Protein AF-A0A0N4XM49-F1 (afdb_monomer_lite)

pLDDT: mean 88.34, std 18.48, range [40.16, 98.62]

Radius of gyration: 13.95 Å; chains: 1; bounding box: 31×23×39 Å

Organism: Nippostrongylus brasiliensis (NCBI:txid27835)

InterPro domains:
  IPR002241 Glycoside hydrolase, family 27 [PF16499] (3-87)
  IPR002241 Glycoside hydrolase, family 27 [PR00740] (27-48)
  IPR002241 Glycoside hydrolase, family 27 [PR00740] (61-78)
  IPR002241 Glycoside hydrolase, family 27 [PTHR11452] (6-85)
  IPR013785 Aldolase-type TIM barrel [G3DSA:3.20.20.70] (1-101)
  IPR017853 Glycoside hydrolase superfamily [SSF51445] (4-85)

Secondary structure (DSSP, 8-state):
--SSB-TTT--B---TTT-TTHHHHHHHHHHTTT---EEEEESSSB-TTSSB--TTTHHHHHHHHHHTT--EEEEE-TT--GGGS--S-TTSTHHHHTT--

Structure (mmCIF, N/CA/C/O backbone):
data_AF-A0A0N4XM49-F1
#
_entry.id   AF-A0A0N4XM49-F1
#
loop_
_atom_site.group_PDB
_atom_site.id
_atom_site.type_symbol
_atom_site.label_atom_id
_atom_site.label_alt_id
_atom_site.label_comp_id
_atom_site.label_asym_id
_atom_site.label_entity_id
_atom_site.label_seq_id
_atom_site.pdbx_PDB_ins_code
_atom_site.Cartn_x
_atom_site.Cartn_y
_atom_site.Cartn_z
_atom_site.occupancy
_atom_site.B_iso_or_equiv
_atom_site.auth_seq_id
_atom_site.auth_comp_id
_atom_site.auth_asym_id
_atom_site.auth_atom_id
_atom_site.pdbx_PDB_model_num
ATOM 1 N N . MET A 1 1 ? 3.983 3.646 4.572 1.00 89.88 1 MET A N 1
ATOM 2 C CA . MET A 1 1 ? 4.697 2.397 4.238 1.00 89.88 1 MET A CA 1
ATOM 3 C C . MET A 1 1 ? 6.154 2.516 4.642 1.00 89.88 1 MET A C 1
ATOM 5 O O . MET A 1 1 ? 6.647 3.638 4.729 1.00 89.88 1 MET A O 1
ATOM 9 N N . GLY A 1 2 ? 6.808 1.391 4.924 1.00 94.31 2 GLY A N 1
ATOM 10 C CA . GLY A 1 2 ? 8.242 1.315 5.186 1.00 94.31 2 GLY A CA 1
ATOM 11 C C . GLY A 1 2 ? 9.067 1.522 3.913 1.00 94.31 2 GLY A C 1
ATOM 12 O O . GLY A 1 2 ? 8.561 1.401 2.801 1.00 94.31 2 GLY A O 1
ATOM 13 N N . ARG A 1 3 ? 10.355 1.850 4.071 1.00 96.31 3 ARG A N 1
ATOM 14 C CA . ARG A 1 3 ? 11.277 2.110 2.944 1.00 96.31 3 ARG A CA 1
ATOM 15 C C . ARG A 1 3 ? 11.764 0.852 2.220 1.00 96.31 3 ARG A C 1
ATOM 17 O O . ARG A 1 3 ? 12.472 0.965 1.228 1.00 96.31 3 ARG A O 1
ATOM 24 N N . GLN A 1 4 ? 11.431 -0.323 2.733 1.00 96.69 4 GLN A N 1
ATOM 25 C CA . GLN A 1 4 ? 11.850 -1.618 2.211 1.00 96.69 4 GLN A CA 1
ATOM 26 C C . GLN A 1 4 ? 10.648 -2.560 2.213 1.00 96.69 4 GLN A C 1
ATOM 28 O O . GLN A 1 4 ? 9.684 -2.319 2.938 1.00 96.69 4 GLN A O 1
ATOM 33 N N . ARG A 1 5 ? 10.714 -3.613 1.400 1.00 97.81 5 ARG A N 1
ATOM 34 C CA . ARG A 1 5 ? 9.792 -4.754 1.460 1.00 97.81 5 ARG A CA 1
ATOM 35 C C . ARG A 1 5 ? 10.309 -5.769 2.478 1.00 97.81 5 ARG A C 1
ATOM 37 O O . ARG A 1 5 ? 11.499 -5.778 2.798 1.00 97.81 5 ARG A O 1
ATOM 44 N N . ASP A 1 6 ? 9.429 -6.626 2.975 1.00 97.69 6 ASP A N 1
ATOM 45 C CA . ASP A 1 6 ? 9.841 -7.786 3.761 1.00 97.69 6 ASP A CA 1
ATOM 46 C C . ASP A 1 6 ? 10.792 -8.674 2.938 1.00 97.69 6 ASP A C 1
ATOM 48 O O . ASP A 1 6 ? 10.513 -8.992 1.780 1.00 97.69 6 ASP A O 1
ATOM 52 N N . ARG A 1 7 ? 11.928 -9.066 3.527 1.00 97.00 7 ARG A N 1
ATOM 53 C CA . ARG A 1 7 ? 13.019 -9.737 2.798 1.00 97.00 7 ARG A CA 1
ATOM 54 C C . ARG A 1 7 ? 12.654 -11.151 2.339 1.00 97.00 7 ARG A C 1
ATOM 56 O O . ARG A 1 7 ? 13.241 -11.637 1.378 1.00 97.00 7 ARG A O 1
ATOM 63 N N . THR A 1 8 ? 11.723 -11.803 3.028 1.00 97.50 8 THR A N 1
ATOM 64 C CA . THR A 1 8 ? 11.366 -13.204 2.776 1.00 97.50 8 THR A CA 1
ATOM 65 C C . THR A 1 8 ? 10.167 -13.305 1.844 1.00 97.50 8 THR A C 1
ATOM 67 O O . THR A 1 8 ? 10.160 -14.103 0.913 1.00 97.50 8 THR A O 1
ATOM 70 N N . THR A 1 9 ? 9.144 -12.493 2.091 1.00 97.44 9 THR A N 1
ATOM 71 C CA . THR A 1 9 ? 7.856 -12.558 1.393 1.00 97.44 9 THR A CA 1
ATOM 72 C C . THR A 1 9 ? 7.744 -11.558 0.246 1.00 97.44 9 THR A C 1
ATOM 74 O O . THR A 1 9 ? 6.867 -11.709 -0.599 1.00 97.44 9 THR A O 1
ATOM 77 N N . GLY A 1 10 ? 8.579 -10.513 0.220 1.00 97.62 10 GLY A N 1
ATOM 78 C CA . GLY A 1 10 ? 8.475 -9.408 -0.739 1.00 97.62 10 GLY A CA 1
ATOM 79 C C . GLY A 1 10 ? 7.296 -8.461 -0.480 1.00 97.62 10 GLY A C 1
ATOM 80 O O . GLY A 1 10 ? 7.055 -7.542 -1.269 1.00 97.62 10 GLY A O 1
ATOM 81 N N . ARG A 1 11 ? 6.550 -8.655 0.614 1.00 98.12 11 ARG A N 1
ATOM 82 C CA . ARG A 1 11 ? 5.371 -7.845 0.936 1.00 98.12 11 ARG A CA 1
ATOM 83 C C . ARG A 1 11 ? 5.755 -6.435 1.358 1.00 98.12 11 ARG A C 1
ATOM 85 O O . ARG A 1 11 ? 6.806 -6.210 1.962 1.00 98.12 11 ARG A O 1
ATOM 92 N N . LEU A 1 12 ? 4.870 -5.484 1.076 1.00 98.25 12 LEU A N 1
ATOM 93 C CA . LEU A 1 12 ? 4.948 -4.159 1.677 1.00 98.25 12 LEU A CA 1
ATOM 94 C C . LEU A 1 12 ? 4.818 -4.281 3.197 1.00 98.25 12 LEU A C 1
ATOM 96 O O . LEU A 1 12 ? 3.995 -5.038 3.712 1.00 98.25 12 LEU A O 1
ATOM 100 N N . ILE A 1 13 ? 5.619 -3.499 3.912 1.00 97.25 13 ILE A N 1
ATOM 101 C CA . ILE A 1 13 ? 5.549 -3.392 5.369 1.00 97.25 13 ILE A CA 1
ATOM 102 C C . ILE A 1 13 ? 5.087 -1.993 5.765 1.00 97.25 13 ILE A C 1
ATOM 104 O O . ILE A 1 13 ? 5.389 -0.993 5.104 1.00 97.25 13 ILE A O 1
ATOM 108 N N . SER A 1 14 ? 4.345 -1.898 6.863 1.00 96.25 14 SER A N 1
ATOM 109 C CA . SER A 1 14 ? 4.043 -0.612 7.483 1.00 96.25 14 SER A CA 1
ATOM 110 C C . SER A 1 14 ? 5.287 -0.060 8.171 1.00 96.25 14 SER A C 1
ATOM 112 O O . SER A 1 14 ? 6.069 -0.814 8.740 1.00 96.25 14 SER A O 1
ATOM 114 N N . ASP A 1 15 ? 5.466 1.258 8.139 1.00 97.00 15 ASP A N 1
ATOM 115 C CA . ASP A 1 15 ? 6.518 1.909 8.922 1.00 97.00 15 ASP A CA 1
ATOM 116 C C . ASP A 1 15 ? 6.128 1.829 10.411 1.00 97.00 15 ASP A C 1
ATOM 118 O O . ASP A 1 15 ? 5.100 2.409 10.766 1.00 97.00 15 ASP A O 1
ATOM 122 N N . PRO A 1 16 ? 6.889 1.127 11.271 1.00 96.12 16 PRO A N 1
ATOM 123 C CA . PRO A 1 16 ? 6.501 0.906 12.663 1.00 96.12 16 PRO A CA 1
ATOM 124 C C . PRO A 1 16 ? 6.630 2.162 13.532 1.00 96.12 16 PRO A C 1
ATOM 126 O O . PRO A 1 16 ? 6.008 2.234 14.584 1.00 96.12 16 PRO A O 1
ATOM 129 N N . VAL A 1 17 ? 7.398 3.171 13.108 1.00 97.38 17 VAL A N 1
ATOM 130 C CA . VAL A 1 17 ? 7.489 4.448 13.830 1.00 97.38 17 VAL A CA 1
ATOM 131 C C . VAL A 1 17 ? 6.247 5.290 13.546 1.00 97.38 17 VAL A C 1
ATOM 133 O O . VAL A 1 17 ? 5.690 5.910 14.447 1.00 97.38 17 VAL A O 1
ATOM 136 N N . ARG A 1 18 ? 5.780 5.294 12.292 1.00 96.50 18 ARG A N 1
ATOM 137 C CA . ARG A 1 18 ? 4.592 6.064 11.878 1.00 96.50 18 ARG A CA 1
ATOM 138 C C . ARG A 1 18 ? 3.276 5.359 12.198 1.00 96.50 18 ARG A C 1
ATOM 140 O O . ARG A 1 18 ? 2.286 6.019 12.493 1.00 96.50 18 ARG A O 1
ATOM 147 N N . PHE A 1 19 ? 3.265 4.034 12.103 1.00 97.38 19 PHE A N 1
ATOM 148 C CA . PHE A 1 19 ? 2.099 3.174 12.287 1.00 97.38 19 PHE A CA 1
ATOM 149 C C . PHE A 1 19 ? 2.446 2.064 13.291 1.00 97.38 19 PHE A C 1
ATOM 151 O O . PHE A 1 19 ? 2.555 0.900 12.902 1.00 97.38 19 PHE A O 1
ATOM 158 N N . PRO A 1 20 ? 2.631 2.397 14.582 1.00 97.38 20 PRO A N 1
ATOM 159 C CA . PRO A 1 20 ? 3.102 1.447 15.596 1.00 97.38 20 PRO A CA 1
ATOM 160 C C . PRO A 1 20 ? 2.158 0.260 15.817 1.00 97.38 20 PRO A C 1
ATOM 162 O O . PRO A 1 20 ? 2.599 -0.816 16.205 1.00 97.38 20 PRO A O 1
ATOM 165 N N . SER A 1 21 ? 0.867 0.425 15.518 1.00 97.81 21 SER A N 1
ATOM 166 C CA . SER A 1 21 ? -0.137 -0.649 15.565 1.00 97.81 21 SER A CA 1
ATOM 167 C C . SER A 1 21 ? -0.420 -1.284 14.193 1.00 97.81 21 SER A C 1
ATOM 169 O O . SER A 1 21 ? -1.313 -2.120 14.070 1.00 97.81 21 SER A O 1
ATOM 171 N N . GLY A 1 22 ? 0.323 -0.892 13.153 1.00 97.44 22 GLY A N 1
ATOM 172 C CA . GLY A 1 22 ? 0.136 -1.343 11.775 1.00 97.44 22 GLY A CA 1
ATOM 173 C C . GLY A 1 22 ? -1.063 -0.710 11.058 1.00 97.44 22 GLY A C 1
ATOM 174 O O . GLY A 1 22 ? -1.910 -0.042 11.653 1.00 97.44 22 GLY A O 1
ATOM 175 N N . MET A 1 23 ? -1.139 -0.931 9.742 1.00 98.25 23 MET A N 1
ATOM 176 C CA . MET A 1 23 ? -2.179 -0.328 8.892 1.00 98.25 23 MET A CA 1
ATOM 177 C C . MET A 1 23 ? -3.575 -0.886 9.178 1.00 98.25 23 MET A C 1
ATOM 179 O O . MET A 1 23 ? -4.532 -0.124 9.212 1.00 98.25 23 MET A O 1
ATOM 183 N N . ARG A 1 24 ? -3.694 -2.193 9.450 1.00 98.12 24 ARG A N 1
ATOM 184 C CA . ARG A 1 24 ? -4.989 -2.831 9.738 1.00 98.12 24 ARG A CA 1
ATOM 185 C C . ARG A 1 24 ? -5.682 -2.233 10.962 1.00 98.12 24 ARG A C 1
ATOM 187 O O . ARG A 1 24 ? -6.896 -2.069 10.975 1.00 98.12 24 ARG A O 1
ATOM 194 N N . TYR A 1 25 ? -4.916 -1.896 12.001 1.00 98.44 25 TYR A N 1
ATOM 195 C CA . TYR A 1 25 ? -5.473 -1.238 13.182 1.00 98.44 25 TYR A CA 1
ATOM 196 C C . TYR A 1 25 ? -6.024 0.152 12.837 1.00 98.44 25 TYR A C 1
ATOM 198 O O . TYR A 1 25 ? -7.109 0.514 13.288 1.00 98.44 25 TYR A O 1
ATOM 206 N N . LEU A 1 26 ? -5.304 0.909 12.000 1.00 98.12 26 LEU A N 1
ATOM 207 C CA . LEU A 1 26 ? -5.760 2.209 11.512 1.00 98.12 26 LEU A CA 1
ATOM 208 C C . LEU A 1 26 ? -7.041 2.085 10.674 1.00 98.12 26 LEU A C 1
ATOM 210 O O . LEU A 1 26 ? -7.980 2.839 10.915 1.00 98.12 26 LEU A O 1
ATOM 214 N N . ALA A 1 27 ? -7.103 1.115 9.758 1.00 98.44 27 ALA A N 1
ATOM 215 C CA . ALA A 1 27 ? -8.293 0.846 8.953 1.00 98.44 27 ALA A CA 1
ATOM 216 C C . ALA A 1 27 ? -9.516 0.580 9.840 1.00 98.44 27 ALA A C 1
ATOM 218 O O . ALA A 1 27 ? -10.501 1.312 9.784 1.00 98.44 27 ALA A O 1
ATOM 219 N N . ARG A 1 28 ? -9.396 -0.357 10.788 1.00 98.44 28 ARG A N 1
ATOM 220 C CA . ARG A 1 28 ? -10.468 -0.679 11.744 1.00 98.44 28 ARG A CA 1
ATOM 221 C C . ARG A 1 28 ? -10.906 0.510 12.585 1.00 98.44 28 ARG A C 1
ATOM 223 O O . ARG A 1 28 ? -12.094 0.672 12.858 1.00 98.44 28 ARG A O 1
ATOM 230 N N . TYR A 1 29 ? -9.962 1.349 13.005 1.00 98.31 29 TYR A N 1
ATOM 231 C CA . TYR A 1 29 ? -10.274 2.570 13.743 1.00 98.31 29 TYR A CA 1
ATOM 232 C C . TYR A 1 29 ? -11.135 3.541 12.916 1.00 98.31 29 TYR A C 1
ATOM 234 O O . TYR A 1 29 ? -12.042 4.173 13.473 1.00 98.31 29 TYR A O 1
ATOM 242 N N . MET A 1 30 ? -10.868 3.647 11.608 1.00 98.38 30 MET A N 1
ATOM 243 C CA . MET A 1 30 ? -11.659 4.444 10.666 1.00 98.38 30 MET A CA 1
ATOM 244 C C . MET A 1 30 ? -13.031 3.816 10.403 1.00 98.38 30 MET A C 1
ATOM 246 O O . MET A 1 30 ? -14.045 4.503 10.537 1.00 98.38 30 MET A O 1
ATOM 250 N N . HIS A 1 31 ? -13.086 2.511 10.135 1.00 98.62 31 HIS A N 1
ATOM 251 C CA . HIS A 1 31 ? -14.340 1.796 9.877 1.00 98.62 31 HIS A CA 1
ATOM 252 C C . HIS A 1 31 ? -15.299 1.839 11.064 1.00 98.62 31 HIS A C 1
ATOM 254 O O . HIS A 1 31 ? -16.493 2.058 10.880 1.00 98.62 31 HIS A O 1
ATOM 260 N N . ALA A 1 32 ? -14.788 1.739 12.296 1.00 98.56 32 ALA A N 1
ATOM 261 C CA . ALA A 1 32 ? -15.588 1.884 13.516 1.00 98.56 32 ALA A CA 1
ATOM 262 C C . ALA A 1 32 ? -16.273 3.262 13.647 1.00 98.56 32 ALA A C 1
ATOM 264 O O . ALA A 1 32 ? -17.143 3.443 14.495 1.00 98.56 32 ALA A O 1
ATOM 265 N N . ARG A 1 33 ? -15.878 4.239 12.822 1.00 98.50 33 ARG A N 1
ATOM 266 C CA . ARG A 1 33 ? -16.455 5.589 12.734 1.00 98.50 33 ARG A CA 1
ATOM 267 C C . ARG A 1 33 ? -17.228 5.823 11.433 1.00 98.50 33 ARG A C 1
ATOM 269 O O . ARG A 1 33 ? -17.567 6.962 11.134 1.00 98.50 33 ARG A O 1
ATOM 276 N N . GLY A 1 34 ? -17.496 4.769 10.661 1.00 98.25 34 GLY A N 1
ATOM 277 C CA . GLY A 1 34 ? -18.200 4.862 9.382 1.00 98.25 34 GLY A CA 1
ATOM 278 C C . GLY A 1 34 ? -17.387 5.539 8.275 1.00 98.25 34 GLY A C 1
ATOM 279 O O . GLY A 1 34 ? -17.975 6.078 7.342 1.00 98.25 34 GLY A O 1
ATOM 280 N N . LEU A 1 35 ? -16.054 5.554 8.386 1.00 98.50 35 LEU A N 1
ATOM 281 C CA . LEU A 1 35 ? -15.156 6.125 7.381 1.00 98.50 35 LEU A CA 1
ATOM 282 C C . LEU A 1 35 ? -14.448 5.024 6.596 1.00 98.50 35 LEU A C 1
ATOM 284 O O . LEU A 1 35 ? -14.039 4.026 7.181 1.00 98.50 35 LEU A O 1
ATOM 288 N N . ASN A 1 36 ? -14.219 5.270 5.306 1.00 97.56 36 ASN A N 1
ATOM 289 C CA . ASN A 1 36 ? -13.384 4.419 4.458 1.00 97.56 36 ASN A CA 1
ATOM 290 C C . ASN A 1 36 ? -11.900 4.782 4.610 1.00 97.56 36 ASN A C 1
ATOM 292 O O . ASN A 1 36 ? -11.549 5.950 4.811 1.00 97.56 36 ASN A O 1
ATOM 296 N N . PHE A 1 37 ? -11.026 3.796 4.445 1.00 97.75 37 PHE A N 1
ATOM 297 C CA . PHE A 1 37 ? -9.583 3.934 4.514 1.00 97.75 37 PHE A CA 1
ATOM 298 C C . PHE A 1 37 ? -8.937 3.826 3.126 1.00 97.75 37 PHE A C 1
ATOM 300 O O . PHE A 1 37 ? -9.000 2.796 2.458 1.00 97.75 37 PHE A O 1
ATOM 307 N N . GLY A 1 38 ? -8.291 4.909 2.687 1.00 97.31 38 GLY A N 1
ATOM 308 C CA . GLY A 1 38 ? -7.540 4.953 1.433 1.00 97.31 38 GLY A CA 1
ATOM 309 C C . GLY A 1 38 ? -6.030 4.832 1.637 1.00 97.31 38 GLY A C 1
ATOM 310 O O . GLY A 1 38 ? -5.481 5.387 2.591 1.00 97.31 38 GLY A O 1
ATOM 311 N N . ILE A 1 39 ? -5.344 4.176 0.700 1.00 97.56 39 ILE A N 1
ATOM 312 C CA . ILE A 1 39 ? -3.881 4.109 0.631 1.00 97.56 39 ILE A CA 1
ATOM 313 C C . ILE A 1 39 ? -3.361 4.647 -0.708 1.00 97.56 39 ILE A C 1
ATOM 315 O O . ILE A 1 39 ? -4.084 4.735 -1.701 1.00 97.56 39 ILE A O 1
ATOM 319 N N . TYR A 1 40 ? -2.091 5.039 -0.712 1.00 97.62 40 TYR A N 1
ATOM 320 C CA . TYR A 1 40 ? -1.355 5.484 -1.888 1.00 97.62 40 TYR A CA 1
ATOM 321 C C . TYR A 1 40 ? -0.316 4.437 -2.270 1.00 97.62 40 TYR A C 1
ATOM 323 O O . TYR A 1 40 ? 0.392 3.949 -1.389 1.00 97.62 40 TYR A O 1
ATOM 331 N N . GLU A 1 41 ? -0.192 4.182 -3.566 1.00 97.69 41 GLU A N 1
ATOM 332 C CA . GLU A 1 41 ? 0.877 3.389 -4.154 1.00 97.69 41 GLU A CA 1
ATOM 333 C C . GLU A 1 41 ? 1.227 3.905 -5.557 1.00 97.69 41 GLU A C 1
ATOM 335 O O . GLU A 1 41 ? 0.579 4.814 -6.080 1.00 97.69 41 GLU A O 1
ATOM 340 N N . ASP A 1 42 ? 2.249 3.327 -6.175 1.00 96.38 42 ASP A N 1
ATOM 341 C CA . ASP A 1 42 ? 2.704 3.657 -7.523 1.00 96.38 42 ASP A CA 1
ATOM 342 C C . ASP A 1 42 ? 2.797 2.408 -8.411 1.00 96.38 42 ASP A C 1
ATOM 344 O O . ASP A 1 42 ? 3.263 1.358 -7.967 1.00 96.38 42 ASP A O 1
ATOM 348 N N . PHE A 1 43 ? 2.360 2.504 -9.668 1.00 94.44 43 PHE A N 1
ATOM 349 C CA . PHE A 1 43 ? 2.451 1.411 -10.640 1.00 94.44 43 PHE A CA 1
ATOM 350 C C . PHE A 1 43 ? 3.892 1.158 -11.120 1.00 94.44 43 PHE A C 1
ATOM 352 O O . PHE A 1 43 ? 4.174 0.088 -11.660 1.00 94.44 43 PHE A O 1
ATOM 359 N N . GLY A 1 44 ? 4.806 2.113 -10.929 1.00 94.50 44 GLY A N 1
ATOM 360 C CA . GLY A 1 44 ? 6.218 2.000 -11.271 1.00 94.50 44 GLY A CA 1
ATOM 361 C C . GLY A 1 44 ? 7.063 1.224 -10.256 1.00 94.50 44 GLY A C 1
ATOM 362 O O . GLY A 1 44 ? 6.578 0.585 -9.320 1.00 94.50 44 GLY A O 1
ATOM 363 N N . THR A 1 45 ? 8.382 1.252 -10.459 1.00 96.12 45 THR A N 1
ATOM 364 C CA . THR A 1 45 ? 9.352 0.533 -9.600 1.00 96.12 45 THR A CA 1
ATOM 365 C C . THR A 1 45 ? 9.510 1.155 -8.211 1.00 96.12 45 THR A C 1
ATOM 367 O O . THR A 1 45 ? 9.876 0.478 -7.245 1.00 96.12 45 THR A O 1
ATOM 370 N N . LYS A 1 46 ? 9.240 2.457 -8.103 1.00 97.50 46 LYS A N 1
ATOM 371 C CA . LYS A 1 46 ? 9.281 3.244 -6.873 1.00 97.50 46 LYS A CA 1
ATOM 372 C C . LYS A 1 46 ? 8.168 4.271 -6.902 1.00 97.50 46 LYS A C 1
ATOM 374 O O . LYS A 1 46 ? 7.874 4.814 -7.961 1.00 97.50 46 LYS A O 1
ATOM 379 N N . THR A 1 47 ? 7.654 4.623 -5.734 1.00 98.12 47 THR A N 1
ATOM 380 C CA . THR A 1 47 ? 6.788 5.794 -5.612 1.00 98.12 47 THR A CA 1
ATOM 381 C C . THR A 1 47 ? 7.533 7.080 -5.950 1.00 98.12 47 THR A C 1
ATOM 383 O O . THR A 1 47 ? 8.766 7.132 -5.887 1.00 98.12 47 THR A O 1
ATOM 386 N N . CYS A 1 48 ? 6.797 8.159 -6.222 1.00 97.44 48 CYS A N 1
ATOM 387 C CA . CYS A 1 48 ? 7.384 9.483 -6.453 1.00 97.44 48 CYS A CA 1
ATOM 388 C C . CYS A 1 48 ? 8.307 9.948 -5.304 1.00 97.44 48 CYS A C 1
ATOM 390 O O . CYS A 1 48 ? 9.251 10.699 -5.528 1.00 97.44 48 CYS A O 1
ATOM 392 N N . ALA A 1 49 ? 8.076 9.472 -4.073 1.00 97.56 49 ALA A N 1
ATOM 393 C CA . ALA A 1 49 ? 8.899 9.776 -2.897 1.00 97.56 49 ALA A CA 1
ATOM 394 C C . ALA A 1 49 ? 10.015 8.738 -2.623 1.00 97.56 49 ALA A C 1
ATOM 396 O O . ALA A 1 49 ? 10.657 8.774 -1.570 1.00 97.56 49 ALA A O 1
ATOM 397 N N . GLY A 1 50 ? 10.242 7.795 -3.541 1.00 97.44 50 GLY A N 1
ATOM 398 C CA . GLY A 1 50 ? 11.322 6.809 -3.468 1.00 97.44 50 GLY A CA 1
ATOM 399 C C . GLY A 1 50 ? 11.059 5.610 -2.549 1.00 97.44 50 GLY A C 1
ATOM 400 O O . GLY A 1 50 ? 12.013 4.936 -2.160 1.00 97.44 50 GLY A O 1
ATOM 401 N N . PHE A 1 51 ? 9.802 5.339 -2.186 1.00 98.25 51 PHE A N 1
ATOM 402 C CA . PHE A 1 51 ? 9.406 4.099 -1.497 1.00 98.25 51 PHE A CA 1
ATOM 403 C C . PHE A 1 51 ? 9.239 2.958 -2.517 1.00 98.25 51 PHE A C 1
ATOM 405 O O . PHE A 1 51 ? 9.167 3.248 -3.712 1.00 98.25 51 PHE A O 1
ATOM 412 N N . PRO A 1 52 ? 9.194 1.678 -2.096 1.00 98.38 52 PRO A N 1
ATOM 413 C CA . PRO A 1 52 ? 8.917 0.574 -3.017 1.00 98.38 52 PRO A CA 1
ATOM 414 C C . PRO A 1 52 ? 7.608 0.815 -3.783 1.00 98.38 52 PRO A C 1
ATOM 416 O O . PRO A 1 52 ? 6.616 1.120 -3.139 1.00 98.38 52 PRO A O 1
ATOM 419 N N . GLY A 1 53 ? 7.626 0.703 -5.115 1.00 97.62 53 GLY A N 1
ATOM 420 C CA . GLY A 1 53 ? 6.421 0.739 -5.955 1.00 97.62 53 GLY A CA 1
ATOM 421 C C . GLY A 1 53 ? 5.944 -0.672 -6.311 1.00 97.62 53 GLY A C 1
ATOM 422 O O . GLY A 1 53 ? 6.610 -1.657 -5.967 1.00 97.62 53 GLY A O 1
ATOM 423 N N . SER A 1 54 ? 4.805 -0.786 -6.993 1.00 96.81 54 SER A N 1
ATOM 424 C CA . SER A 1 54 ? 4.119 -2.058 -7.251 1.00 96.81 54 SER A CA 1
ATOM 425 C C . SER A 1 54 ? 4.500 -2.770 -8.547 1.00 96.81 54 SER A C 1
ATOM 427 O O . SER A 1 54 ? 4.000 -3.877 -8.778 1.00 96.81 54 SER A O 1
ATOM 429 N N . LEU A 1 55 ? 5.375 -2.218 -9.396 1.00 93.88 55 LEU A N 1
ATOM 430 C CA . LEU A 1 55 ? 5.780 -2.915 -10.621 1.00 93.88 55 LEU A CA 1
ATOM 431 C C . LEU A 1 55 ? 6.397 -4.287 -10.292 1.00 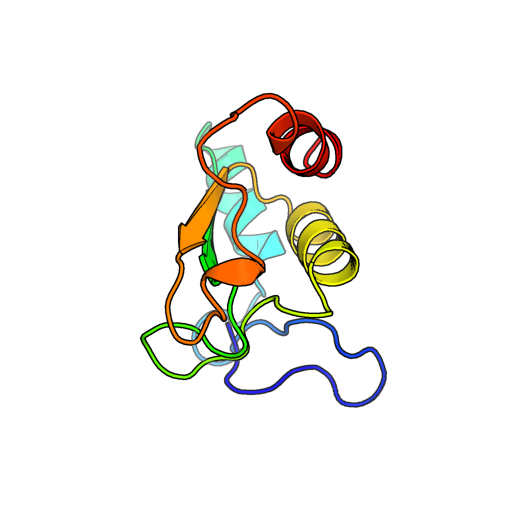93.88 55 LEU A C 1
ATOM 433 O O . LEU A 1 55 ? 7.368 -4.380 -9.544 1.00 93.88 55 LEU A O 1
ATOM 437 N N . GLY A 1 56 ? 5.818 -5.362 -10.836 1.00 92.81 56 GLY A N 1
ATOM 438 C CA . GLY A 1 56 ? 6.204 -6.750 -10.535 1.00 92.81 56 GLY A CA 1
ATOM 439 C C . GLY A 1 56 ? 5.590 -7.345 -9.256 1.00 92.81 56 GLY A C 1
ATOM 440 O O . GLY A 1 56 ? 5.689 -8.551 -9.048 1.00 92.81 56 GLY A O 1
ATOM 441 N N . TYR A 1 57 ? 4.900 -6.540 -8.439 1.00 96.44 57 TYR A N 1
ATOM 442 C CA . TYR A 1 57 ? 4.302 -6.941 -7.156 1.00 96.44 57 TYR A CA 1
ATOM 443 C C . TYR A 1 57 ? 2.794 -6.665 -7.052 1.00 96.44 57 TYR A C 1
ATOM 445 O O . TYR A 1 57 ? 2.203 -6.987 -6.028 1.00 96.44 57 TYR A O 1
ATOM 453 N N . LEU A 1 58 ? 2.139 -6.146 -8.100 1.00 92.94 58 LEU A N 1
ATOM 454 C CA . LEU A 1 58 ? 0.723 -5.724 -8.090 1.00 92.94 58 LEU A CA 1
ATOM 455 C C . LEU A 1 58 ? -0.232 -6.690 -7.374 1.00 92.94 58 LEU A C 1
ATOM 457 O O . LEU A 1 58 ? -1.036 -6.263 -6.552 1.00 92.94 58 LEU A O 1
ATOM 461 N N . LYS A 1 59 ? -0.145 -7.996 -7.661 1.00 94.31 59 LYS A N 1
ATOM 462 C CA . LYS A 1 59 ? -1.006 -9.004 -7.020 1.00 94.31 59 LYS A CA 1
ATOM 463 C C . LYS A 1 59 ? -0.717 -9.142 -5.521 1.00 94.31 59 LYS A C 1
ATOM 465 O O . LYS A 1 59 ? -1.650 -9.246 -4.731 1.00 94.31 59 LYS A O 1
ATOM 470 N N . LEU A 1 60 ? 0.558 -9.149 -5.136 1.00 97.31 60 LEU A N 1
ATOM 471 C CA . LEU A 1 60 ? 0.985 -9.254 -3.740 1.00 97.31 60 LEU A CA 1
ATOM 472 C C . LEU A 1 60 ? 0.623 -7.994 -2.942 1.00 97.31 60 LEU A C 1
ATOM 474 O O . LEU A 1 60 ? 0.207 -8.083 -1.786 1.00 97.31 60 LEU A O 1
ATOM 478 N N . ASP A 1 61 ? 0.756 -6.829 -3.568 1.00 97.94 61 ASP A N 1
ATOM 479 C CA . ASP A 1 61 ? 0.423 -5.545 -2.961 1.00 97.94 61 ASP A CA 1
ATOM 480 C C . ASP A 1 61 ? -1.095 -5.409 -2.801 1.00 97.94 61 ASP A C 1
ATOM 482 O O . ASP A 1 61 ? -1.551 -5.076 -1.712 1.00 97.94 61 ASP A O 1
ATOM 486 N N . ALA A 1 62 ? -1.889 -5.820 -3.798 1.00 96.44 62 ALA A N 1
ATOM 487 C CA . ALA A 1 62 ? -3.347 -5.892 -3.674 1.00 96.44 62 ALA A CA 1
ATOM 488 C C . ALA A 1 62 ? -3.795 -6.807 -2.518 1.00 96.44 62 ALA A C 1
ATOM 490 O O . ALA A 1 62 ? -4.629 -6.405 -1.710 1.00 96.44 62 ALA A O 1
ATOM 491 N N . MET A 1 63 ? -3.187 -7.993 -2.372 1.00 97.88 63 MET A N 1
ATOM 492 C CA . MET A 1 63 ? -3.425 -8.869 -1.213 1.00 97.88 63 MET A CA 1
ATOM 493 C C . MET A 1 63 ? -3.025 -8.197 0.106 1.00 97.88 63 MET A C 1
ATOM 495 O O . MET A 1 63 ? -3.697 -8.361 1.117 1.00 97.88 63 MET A O 1
ATOM 499 N N . THR A 1 64 ? -1.949 -7.410 0.106 1.00 98.06 64 THR A N 1
ATOM 500 C CA . THR A 1 64 ? -1.526 -6.651 1.289 1.00 98.06 64 THR A CA 1
ATOM 501 C C . THR A 1 64 ? -2.509 -5.558 1.665 1.00 98.06 64 THR A C 1
ATOM 503 O O . THR A 1 64 ? -2.788 -5.388 2.849 1.00 98.06 64 THR A O 1
ATOM 506 N N . PHE A 1 65 ? -3.085 -4.870 0.687 1.00 98.31 65 PHE A N 1
ATOM 507 C CA . PHE A 1 65 ? -4.111 -3.863 0.925 1.00 98.31 65 PHE A CA 1
ATOM 508 C C . PHE A 1 65 ? -5.409 -4.488 1.443 1.00 98.31 65 PHE A C 1
ATOM 510 O O . PHE A 1 65 ? -5.974 -3.973 2.405 1.00 98.31 65 PHE A O 1
ATOM 517 N N . ALA A 1 66 ? -5.819 -5.635 0.894 1.00 97.56 66 ALA A N 1
ATOM 518 C CA . ALA A 1 66 ? -6.962 -6.394 1.397 1.00 97.56 66 ALA A CA 1
ATOM 519 C C . ALA A 1 66 ? -6.742 -6.883 2.843 1.00 97.56 66 ALA A C 1
ATOM 521 O O . ALA A 1 66 ? -7.594 -6.661 3.701 1.00 97.56 66 ALA A O 1
ATOM 522 N N . ASP A 1 67 ? -5.571 -7.453 3.157 1.00 98.12 67 ASP A N 1
ATOM 523 C CA . ASP A 1 67 ? -5.220 -7.892 4.521 1.00 98.12 67 ASP A CA 1
ATOM 524 C C . ASP A 1 67 ? -5.170 -6.723 5.527 1.00 98.12 67 ASP A C 1
ATOM 526 O O . ASP A 1 67 ? -5.376 -6.903 6.733 1.00 98.12 67 ASP A O 1
ATOM 530 N N . TRP A 1 68 ? -4.880 -5.512 5.046 1.00 98.38 68 TRP A N 1
ATOM 531 C CA . TRP A 1 68 ? -4.922 -4.278 5.832 1.00 98.38 68 TRP A CA 1
ATOM 532 C C . TRP A 1 68 ? -6.304 -3.627 5.897 1.00 98.38 68 TRP A C 1
ATOM 534 O O . TRP A 1 6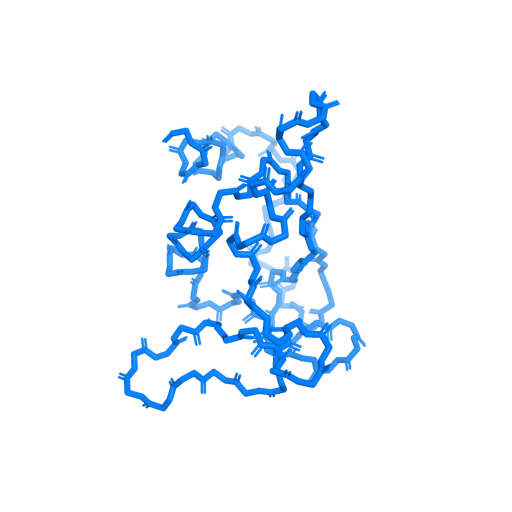8 ? -6.429 -2.622 6.590 1.00 98.38 68 TRP A O 1
ATOM 544 N N . GLU A 1 69 ? -7.320 -4.199 5.247 1.00 98.19 69 GLU A N 1
ATOM 545 C CA . GLU A 1 69 ? -8.689 -3.671 5.185 1.00 98.19 69 GLU A CA 1
ATOM 546 C C . GLU A 1 69 ? -8.738 -2.267 4.520 1.00 98.19 69 GLU A C 1
ATOM 548 O O . GLU A 1 69 ? -9.389 -1.347 5.002 1.00 98.19 69 GLU A O 1
ATOM 553 N N . VAL A 1 70 ? -7.997 -2.070 3.420 1.00 98.19 70 VAL A N 1
ATOM 554 C CA . VAL A 1 70 ? -8.020 -0.834 2.607 1.00 98.19 70 VAL A CA 1
ATOM 555 C C . VAL A 1 70 ? -9.212 -0.830 1.645 1.00 98.19 70 VAL A C 1
ATOM 557 O O . VAL A 1 70 ? -9.412 -1.790 0.906 1.00 98.19 70 VAL A O 1
ATOM 560 N N . ASP A 1 71 ? -9.922 0.295 1.561 1.00 97.56 71 ASP A N 1
ATOM 561 C CA . ASP A 1 71 ? -11.098 0.469 0.694 1.00 97.56 71 ASP A CA 1
ATOM 562 C C . ASP A 1 71 ? -10.792 1.192 -0.624 1.00 97.56 71 ASP A C 1
ATOM 564 O O . ASP A 1 71 ? -11.498 1.023 -1.619 1.00 97.56 71 ASP A O 1
ATOM 568 N N . TYR A 1 72 ? -9.768 2.051 -0.639 1.00 96.44 72 TYR A N 1
ATOM 569 C CA . TYR A 1 72 ? -9.432 2.862 -1.810 1.00 96.44 72 TYR A CA 1
ATOM 570 C C . TYR A 1 72 ? -7.932 2.867 -2.082 1.00 96.44 72 TYR A C 1
ATOM 572 O O . TYR A 1 72 ? -7.124 3.048 -1.174 1.00 96.44 72 TYR A O 1
ATOM 580 N N . LEU A 1 73 ? -7.556 2.740 -3.352 1.00 96.25 73 LEU A N 1
ATOM 581 C CA . LEU A 1 73 ? -6.170 2.821 -3.797 1.00 96.25 73 LEU A CA 1
ATOM 582 C C . LEU A 1 73 ? -6.003 4.008 -4.743 1.00 96.25 73 LEU A C 1
ATOM 584 O O . LEU A 1 73 ? -6.551 4.020 -5.845 1.00 96.25 73 LEU A O 1
ATOM 588 N N . LYS A 1 74 ? -5.206 4.997 -4.334 1.00 96.94 74 LYS A N 1
ATOM 589 C CA . LYS A 1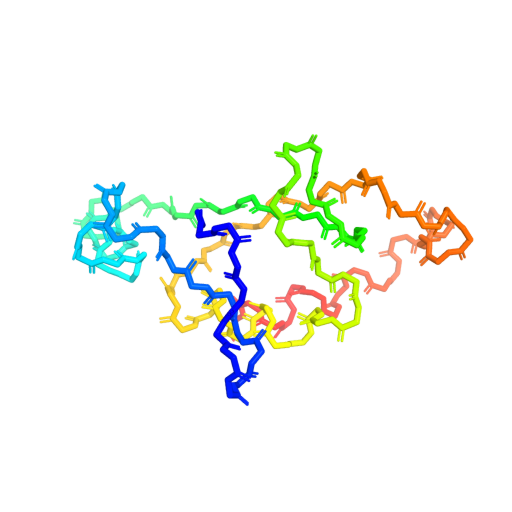 74 ? -4.617 5.955 -5.272 1.00 96.94 74 LYS A CA 1
ATOM 590 C C . LYS A 1 74 ? -3.368 5.305 -5.865 1.00 96.94 74 LYS A C 1
ATOM 592 O O . LYS A 1 74 ? -2.415 5.083 -5.127 1.00 96.94 74 LYS A O 1
ATOM 597 N N . LEU A 1 75 ? -3.376 5.043 -7.170 1.00 94.38 75 LEU A N 1
ATOM 598 C CA . LEU A 1 75 ? -2.253 4.447 -7.892 1.00 94.38 75 LEU A CA 1
ATOM 599 C C . LEU A 1 75 ? -1.622 5.477 -8.837 1.00 94.38 75 LEU A C 1
ATOM 601 O O . LEU A 1 75 ? -2.281 5.945 -9.764 1.00 94.38 75 LEU A O 1
ATOM 605 N N . ASP A 1 76 ? -0.379 5.852 -8.559 1.00 95.12 76 ASP A N 1
ATOM 606 C CA . ASP A 1 76 ? 0.397 6.835 -9.322 1.00 95.12 76 ASP A CA 1
ATOM 607 C C . ASP A 1 76 ? 1.244 6.177 -10.427 1.00 95.12 76 ASP A C 1
ATOM 609 O O . ASP A 1 76 ? 1.187 4.959 -10.619 1.00 95.12 76 ASP A O 1
ATOM 613 N N . GLY A 1 77 ? 2.010 6.983 -11.165 1.00 93.25 77 GLY A N 1
ATOM 614 C CA . GLY A 1 77 ? 2.827 6.521 -12.293 1.00 93.25 77 GLY A CA 1
ATOM 615 C C . GLY A 1 77 ? 4.257 7.060 -12.323 1.00 93.25 77 GLY A C 1
ATOM 616 O O . GLY A 1 77 ? 4.797 7.262 -13.408 1.00 93.25 77 GLY A O 1
ATOM 617 N N . CYS A 1 78 ? 4.887 7.342 -11.182 1.00 95.12 78 CYS A N 1
ATOM 618 C CA . CYS A 1 78 ? 6.302 7.709 -11.178 1.00 95.12 78 CYS A CA 1
ATOM 619 C C . CYS A 1 78 ? 7.187 6.476 -11.409 1.00 95.12 78 CYS A C 1
ATOM 621 O O . CYS A 1 78 ? 6.905 5.377 -10.951 1.00 95.12 78 CYS A O 1
ATOM 623 N N . ASN A 1 79 ? 8.333 6.649 -12.074 1.00 95.06 79 ASN A N 1
ATOM 624 C CA . ASN A 1 79 ? 9.294 5.555 -12.302 1.00 95.06 79 ASN A CA 1
ATOM 625 C C . ASN A 1 79 ? 8.677 4.324 -13.006 1.00 95.06 79 ASN A C 1
ATOM 627 O O . ASN A 1 79 ? 9.094 3.183 -12.761 1.00 95.06 79 ASN A O 1
ATOM 631 N N . VAL A 1 80 ? 7.660 4.562 -13.834 1.00 92.06 80 VAL A N 1
ATOM 632 C CA . VAL A 1 80 ? 7.001 3.570 -14.679 1.00 92.06 80 VAL A CA 1
ATOM 633 C C . VAL A 1 80 ? 7.578 3.629 -16.090 1.00 92.06 80 VAL A C 1
ATOM 635 O O . VAL A 1 80 ? 7.877 4.708 -16.599 1.00 92.06 80 VAL A O 1
ATOM 638 N N . ASP A 1 81 ? 7.702 2.474 -16.737 1.00 88.56 81 ASP A N 1
ATOM 639 C CA . ASP A 1 81 ? 7.792 2.432 -18.192 1.00 88.56 81 ASP A CA 1
ATOM 640 C C . ASP A 1 81 ? 6.390 2.671 -18.775 1.00 88.56 81 ASP A C 1
ATOM 642 O O . ASP A 1 81 ? 5.473 1.870 -18.578 1.00 88.56 81 ASP A O 1
ATOM 646 N N . THR A 1 82 ? 6.207 3.795 -19.466 1.00 85.62 82 THR A N 1
ATOM 647 C CA . THR A 1 8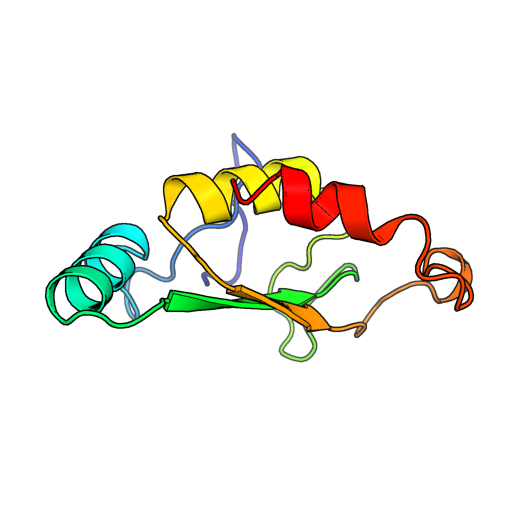2 ? 4.910 4.203 -20.018 1.00 85.62 82 THR A CA 1
ATOM 648 C C . THR A 1 82 ? 4.349 3.222 -21.045 1.00 85.62 82 THR A C 1
ATOM 650 O O . THR A 1 82 ? 3.136 3.208 -21.246 1.00 85.62 82 THR A O 1
ATOM 653 N N . ASP A 1 83 ? 5.180 2.369 -21.650 1.00 86.44 83 ASP A N 1
ATOM 654 C CA . ASP A 1 83 ? 4.700 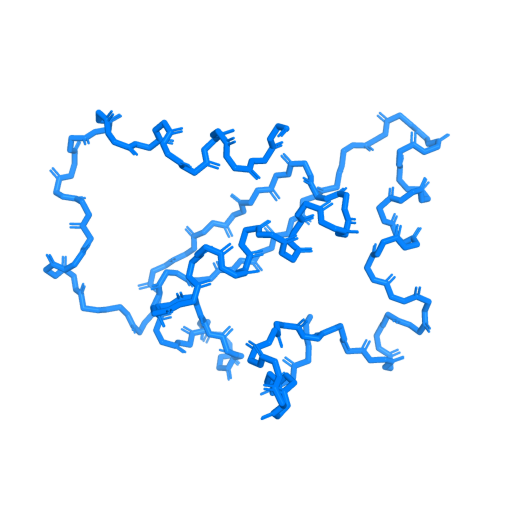1.316 -22.550 1.00 86.44 83 ASP A CA 1
ATOM 655 C C . ASP A 1 83 ? 3.961 0.194 -21.805 1.00 86.44 83 ASP A C 1
ATOM 657 O O . ASP A 1 83 ? 3.121 -0.493 -22.391 1.00 86.44 83 ASP A O 1
ATOM 661 N N . LEU A 1 84 ? 4.213 0.039 -20.500 1.00 78.31 84 LEU A N 1
ATOM 662 C CA . LEU A 1 84 ? 3.491 -0.888 -19.623 1.00 78.31 84 LEU A CA 1
ATOM 663 C C . LEU A 1 84 ? 2.169 -0.306 -19.112 1.00 78.31 84 LEU A C 1
ATOM 665 O O . LEU A 1 84 ? 1.341 -1.044 -18.570 1.00 78.31 84 LEU A O 1
ATOM 669 N N . MET A 1 85 ? 1.959 1.007 -19.248 1.00 73.69 85 MET A N 1
ATOM 670 C CA . MET A 1 85 ? 0.706 1.624 -18.834 1.00 73.69 85 MET A CA 1
ATOM 671 C C . MET A 1 85 ? -0.389 1.309 -19.859 1.00 73.69 85 MET A C 1
ATOM 673 O O . MET A 1 85 ? -0.166 1.428 -21.067 1.00 73.69 85 MET A O 1
ATOM 677 N N . PRO A 1 86 ? -1.605 0.941 -19.414 1.00 67.56 86 PRO A N 1
ATOM 678 C CA . PRO A 1 86 ? -2.724 0.767 -20.325 1.00 67.56 86 PRO A CA 1
ATOM 679 C C . PRO A 1 86 ? -2.934 2.049 -21.135 1.00 67.56 86 PRO A C 1
ATOM 681 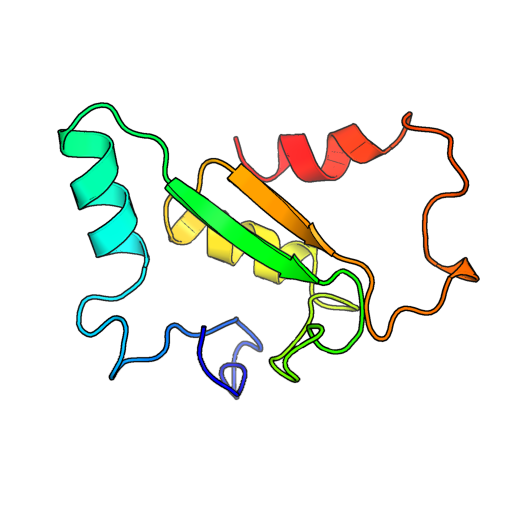O O . PRO A 1 86 ? -3.181 3.116 -20.572 1.00 67.56 86 PRO A O 1
ATOM 684 N N . LYS A 1 87 ? -2.856 1.945 -22.465 1.00 66.19 87 LYS A N 1
ATOM 685 C CA . LYS A 1 87 ? -3.116 3.056 -23.386 1.00 66.19 87 LYS A CA 1
ATOM 686 C C . LYS A 1 87 ? -4.610 3.378 -23.397 1.00 66.19 87 LYS A C 1
ATOM 688 O O . LYS A 1 87 ? -5.325 2.940 -24.286 1.00 66.19 87 LYS A O 1
ATOM 693 N N . GLY A 1 88 ? -5.096 4.081 -22.375 1.00 55.06 88 GLY A N 1
ATOM 694 C CA . GLY A 1 88 ? -6.383 4.790 -22.363 1.00 55.06 88 GLY A CA 1
ATOM 695 C C . GLY A 1 88 ? -7.673 3.970 -22.522 1.00 55.06 88 GLY A C 1
ATOM 696 O O . GLY A 1 88 ? -8.749 4.520 -22.306 1.00 55.06 88 GLY A O 1
ATOM 697 N N . GLU A 1 89 ? -7.632 2.674 -22.832 1.00 47.59 89 GLU A N 1
ATOM 698 C CA . GLU A 1 89 ? -8.823 1.828 -22.820 1.00 47.59 89 GLU A CA 1
ATOM 699 C C . GLU A 1 89 ? -9.059 1.291 -21.406 1.00 47.59 89 GLU A C 1
ATOM 701 O O . GLU A 1 89 ? -8.537 0.254 -20.996 1.00 47.59 89 GLU A O 1
ATOM 706 N N . LEU A 1 90 ? -9.907 1.995 -20.655 1.00 45.56 90 LEU A N 1
ATOM 707 C CA . LEU A 1 90 ? -10.417 1.645 -19.319 1.00 45.56 90 LEU A CA 1
ATOM 708 C C . LEU A 1 90 ? -11.188 0.302 -19.249 1.00 45.56 90 LEU A C 1
ATOM 710 O O . LEU A 1 90 ? -11.956 0.069 -18.318 1.00 45.56 90 LEU A O 1
ATOM 714 N N . LYS A 1 91 ? -11.007 -0.619 -20.202 1.00 44.16 91 LYS A N 1
ATOM 715 C CA . LYS A 1 91 ? -11.669 -1.932 -20.216 1.00 44.16 91 LYS A CA 1
ATOM 716 C C . LYS A 1 91 ? -11.081 -2.910 -19.191 1.00 44.16 91 LYS A C 1
ATOM 718 O O . LYS A 1 91 ? -11.806 -3.779 -18.714 1.00 44.16 91 LYS A O 1
ATOM 723 N N . ASN A 1 92 ? -9.821 -2.725 -18.781 1.00 45.22 92 ASN A N 1
ATOM 724 C CA . ASN A 1 92 ? -9.094 -3.686 -17.936 1.00 45.22 92 ASN A CA 1
ATOM 725 C C . ASN A 1 92 ? -8.882 -3.246 -16.474 1.00 45.22 92 ASN A C 1
ATOM 727 O O . ASN A 1 92 ? -8.335 -4.011 -15.682 1.00 45.22 92 ASN A O 1
ATOM 731 N N . LEU A 1 93 ? -9.381 -2.072 -16.059 1.00 46.06 93 LEU A N 1
ATOM 732 C CA . LEU A 1 93 ? -9.331 -1.646 -14.647 1.00 46.06 93 LEU A CA 1
ATOM 733 C C . LEU A 1 93 ? -10.288 -2.449 -13.736 1.00 46.06 93 LEU A C 1
ATOM 735 O O . LEU A 1 93 ? -10.320 -2.259 -12.522 1.00 46.06 93 LEU A O 1
ATOM 739 N N . LYS A 1 94 ? -11.063 -3.383 -14.303 1.00 44.31 94 LYS A N 1
ATOM 740 C CA . LYS A 1 94 ? -11.876 -4.335 -13.534 1.00 44.31 94 LYS A CA 1
ATOM 741 C C . LYS A 1 94 ? -11.022 -5.310 -12.715 1.00 44.31 94 LYS A C 1
ATOM 743 O O . LYS A 1 94 ? -11.474 -5.759 -11.667 1.00 44.31 94 LYS A O 1
ATOM 748 N N . THR A 1 95 ? -9.786 -5.591 -13.131 1.00 45.25 95 THR A N 1
ATOM 749 C CA . THR A 1 95 ? -8.907 -6.556 -12.448 1.00 45.25 95 THR A CA 1
ATOM 750 C C . THR A 1 95 ? -8.372 -6.026 -11.113 1.00 45.25 95 THR A C 1
ATOM 752 O O . THR A 1 95 ? -8.206 -6.800 -10.178 1.00 45.25 95 THR A O 1
ATOM 755 N N . ALA A 1 96 ? -8.169 -4.708 -10.981 1.00 40.59 96 ALA A N 1
ATOM 756 C CA . ALA A 1 96 ? -7.773 -4.089 -9.711 1.00 40.59 96 ALA A CA 1
ATOM 757 C C . ALA A 1 96 ? -8.959 -3.965 -8.738 1.00 40.59 96 ALA A C 1
ATOM 759 O O . ALA A 1 96 ? -8.824 -4.238 -7.550 1.00 40.59 96 ALA A O 1
ATOM 760 N N . SER A 1 97 ? -10.147 -3.626 -9.251 1.00 41.78 97 SER A N 1
ATOM 761 C CA . SER A 1 97 ? -11.360 -3.496 -8.431 1.00 41.78 97 SER A CA 1
ATOM 762 C C . SER A 1 97 ? -11.885 -4.847 -7.915 1.00 41.78 97 SER A C 1
ATOM 764 O O . SER A 1 97 ? -12.503 -4.898 -6.858 1.00 41.78 97 SER A O 1
ATOM 766 N N . GLY A 1 98 ? -11.608 -5.951 -8.622 1.00 40.16 98 GLY A N 1
ATOM 767 C CA . GLY A 1 98 ? -11.949 -7.309 -8.180 1.00 40.16 98 GLY A CA 1
ATOM 768 C C . GLY A 1 98 ? -11.012 -7.902 -7.121 1.00 40.16 98 GLY A C 1
ATOM 769 O O . GLY A 1 98 ? -11.383 -8.880 -6.488 1.00 40.16 98 GLY A O 1
ATOM 770 N N . ALA A 1 99 ? -9.823 -7.326 -6.918 1.00 42.53 99 ALA A N 1
ATOM 771 C CA . ALA A 1 99 ? -8.871 -7.764 -5.892 1.00 42.53 99 ALA A CA 1
ATOM 772 C C . ALA A 1 99 ? -9.054 -7.045 -4.538 1.00 42.53 99 ALA A C 1
ATOM 774 O O . ALA A 1 99 ? -8.395 -7.404 -3.568 1.00 42.53 99 ALA A O 1
ATOM 775 N N . LEU A 1 100 ? -9.926 -6.030 -4.490 1.00 44.00 100 LEU A N 1
ATOM 776 C CA . LEU A 1 100 ? -10.247 -5.219 -3.307 1.00 44.00 100 LEU A CA 1
ATOM 777 C C . LEU A 1 100 ? -11.671 -5.489 -2.776 1.00 44.00 100 LEU A C 1
ATOM 779 O O . LEU A 1 100 ? -12.205 -4.681 -2.022 1.00 44.00 100 LEU A O 1
ATOM 783 N N . ARG A 1 101 ? -12.311 -6.584 -3.205 1.00 40.31 101 ARG A N 1
ATOM 784 C CA . ARG A 1 101 ? -13.612 -7.046 -2.697 1.00 40.31 101 ARG A CA 1
ATOM 785 C C . ARG A 1 101 ? -13.462 -8.343 -1.925 1.00 40.31 101 ARG A C 1
ATOM 787 O O . ARG A 1 101 ? -12.632 -9.172 -2.357 1.00 40.31 101 ARG A O 1
#

Foldseek 3Di:
DDQAADPPLRADFDDCVVCVVGLLVVQVVQVVVVHAAEDEAECACADPVNGGHCPVPLLRHLVVCLVSLHQYYDYHHPNHDCVPPPPPPPPPCVVSVVSND

Sequence (101 aa):
MGRQRDRTTGRLISDPVRFPSGMRYLARYMHARGLNFGIYEDFGTKTCAGFPGSLGYLKLDAMTFADWEVDYLKLDGCNVDTDLMPKGELKNLKTASGALR